Protein AF-A0A817PRU2-F1 (afdb_monomer_lite)

Structure (mmCIF, N/CA/C/O backbone):
data_AF-A0A817PRU2-F1
#
_entry.id   AF-A0A817PRU2-F1
#
loop_
_atom_site.group_PDB
_atom_site.id
_atom_site.type_symbol
_atom_site.label_atom_id
_atom_site.label_alt_id
_atom_site.label_comp_id
_atom_site.label_asym_id
_atom_site.label_entity_id
_atom_site.label_seq_id
_atom_site.pdbx_PDB_ins_code
_atom_site.Cartn_x
_atom_site.Cartn_y
_atom_site.Cartn_z
_atom_site.occupancy
_atom_site.B_iso_or_equiv
_atom_site.auth_seq_id
_atom_site.auth_comp_id
_atom_site.auth_asym_id
_atom_site.auth_atom_id
_atom_site.pdbx_PDB_model_num
ATOM 1 N N . MET A 1 1 ? -45.708 -48.183 -1.613 1.00 46.00 1 MET A N 1
ATOM 2 C CA . MET A 1 1 ? -44.811 -47.394 -0.742 1.00 46.00 1 MET A CA 1
ATOM 3 C C . MET A 1 1 ? -45.002 -45.925 -1.080 1.00 46.00 1 MET A C 1
ATOM 5 O O . MET A 1 1 ? -44.600 -45.507 -2.154 1.00 46.00 1 MET A O 1
ATOM 9 N N . LEU A 1 2 ? -45.692 -45.183 -0.215 1.00 50.94 2 LEU A N 1
ATOM 10 C CA . LEU A 1 2 ? -45.821 -43.725 -0.280 1.00 50.94 2 LEU A CA 1
ATOM 11 C C . LEU A 1 2 ? -44.793 -43.151 0.699 1.00 50.94 2 LEU A C 1
ATOM 13 O O . LEU A 1 2 ? -44.917 -43.394 1.898 1.00 50.94 2 LEU A O 1
ATOM 17 N N . CYS A 1 3 ? -43.788 -42.427 0.207 1.00 46.84 3 CYS A N 1
ATOM 18 C CA . CYS A 1 3 ? -42.866 -41.679 1.060 1.00 46.84 3 CYS A CA 1
ATOM 19 C C . CYS A 1 3 ? -43.120 -40.180 0.894 1.00 46.84 3 CYS A C 1
ATOM 21 O O . CYS A 1 3 ? -43.233 -39.662 -0.213 1.00 46.84 3 CYS A O 1
ATOM 23 N N . ARG A 1 4 ? -43.297 -39.552 2.055 1.00 48.53 4 ARG A N 1
ATOM 24 C CA . ARG A 1 4 ? -43.829 -38.220 2.331 1.00 48.53 4 ARG A CA 1
ATOM 25 C C . ARG A 1 4 ? -42.949 -37.086 1.808 1.00 48.53 4 ARG A C 1
ATOM 27 O O . ARG A 1 4 ? -41.732 -37.124 1.955 1.00 48.53 4 ARG A O 1
ATOM 34 N N . SER A 1 5 ? -43.607 -36.022 1.363 1.00 48.47 5 SER A N 1
ATOM 35 C CA . SER A 1 5 ? -43.081 -34.658 1.358 1.00 48.47 5 SER A CA 1
ATOM 36 C C . SER A 1 5 ? -42.820 -34.186 2.795 1.00 48.47 5 SER A C 1
ATOM 38 O O . SER A 1 5 ? -43.683 -34.351 3.657 1.00 48.47 5 SER A O 1
ATOM 40 N N . SER A 1 6 ? -41.676 -33.551 3.046 1.00 52.41 6 SER A N 1
ATOM 41 C CA . SER A 1 6 ? -41.515 -32.599 4.152 1.00 52.41 6 SER A CA 1
ATOM 42 C C . SER A 1 6 ? -40.464 -31.571 3.756 1.00 52.41 6 SER A C 1
ATOM 44 O O . SER A 1 6 ? -39.311 -31.926 3.518 1.00 52.41 6 SER A O 1
ATOM 46 N N . SER A 1 7 ? -40.884 -30.309 3.659 1.00 49.19 7 SER A N 1
ATOM 47 C CA . SER A 1 7 ? -39.984 -29.165 3.591 1.00 49.19 7 SER A CA 1
ATOM 48 C C . SER A 1 7 ? -39.255 -29.013 4.924 1.00 49.19 7 SER A C 1
ATOM 50 O O . SER A 1 7 ? -39.807 -29.301 5.988 1.00 49.19 7 SER A O 1
ATOM 52 N N . ALA A 1 8 ? -38.011 -28.562 4.851 1.00 49.25 8 ALA A N 1
ATOM 53 C CA . ALA A 1 8 ? -37.323 -27.936 5.962 1.00 49.25 8 ALA A CA 1
ATOM 54 C C . ALA A 1 8 ? -36.404 -26.873 5.365 1.00 49.25 8 ALA A C 1
ATOM 56 O O . ALA A 1 8 ? -35.304 -27.160 4.892 1.00 49.25 8 ALA A O 1
ATOM 57 N N . ASP A 1 9 ? -36.932 -25.657 5.326 1.00 44.47 9 ASP A N 1
ATOM 58 C CA . ASP A 1 9 ? -36.195 -24.423 5.132 1.00 44.47 9 ASP A CA 1
ATOM 59 C C . ASP A 1 9 ? -35.042 -24.355 6.144 1.00 44.47 9 ASP A C 1
ATOM 61 O O . ASP A 1 9 ? -35.259 -24.330 7.355 1.00 44.47 9 ASP A O 1
ATOM 65 N N . ALA A 1 10 ? -33.806 -24.329 5.649 1.00 50.94 10 ALA A N 1
ATOM 66 C CA . ALA A 1 10 ? -32.639 -23.947 6.433 1.00 50.94 10 ALA A CA 1
ATOM 67 C C . ALA A 1 10 ? -32.112 -22.621 5.881 1.00 50.94 10 ALA A C 1
ATOM 69 O O . ALA A 1 10 ? -31.130 -22.560 5.140 1.00 50.94 10 ALA A O 1
ATOM 70 N N . ASP A 1 11 ? -32.835 -21.565 6.248 1.00 45.66 11 ASP A N 1
ATOM 71 C CA . ASP A 1 11 ? -32.421 -20.168 6.202 1.00 45.66 11 ASP A CA 1
ATOM 72 C C . ASP A 1 11 ? -31.091 -20.010 6.960 1.00 45.66 11 ASP A C 1
ATOM 74 O O . ASP A 1 11 ? -31.043 -19.886 8.184 1.00 45.66 11 ASP A O 1
ATOM 78 N N . THR A 1 12 ? -29.970 -20.105 6.241 1.00 53.09 12 THR A N 1
ATOM 79 C CA . THR A 1 12 ? -28.657 -19.769 6.801 1.00 53.09 12 THR A CA 1
ATOM 80 C C . THR A 1 12 ? -28.473 -18.269 6.646 1.00 53.09 12 THR A C 1
ATOM 82 O O . THR A 1 12 ? -27.912 -17.785 5.663 1.00 53.09 12 THR A O 1
ATOM 85 N N . ALA A 1 13 ? -28.995 -17.543 7.632 1.00 52.38 13 ALA A N 1
ATOM 86 C CA . ALA A 1 13 ? -28.861 -16.104 7.758 1.00 52.38 13 ALA A CA 1
ATOM 87 C C . ALA A 1 13 ? -27.390 -15.661 7.591 1.00 52.38 13 ALA A C 1
ATOM 89 O O . ALA A 1 13 ? -26.500 -16.190 8.274 1.00 52.38 13 ALA A O 1
ATOM 90 N N . PRO A 1 14 ? -27.094 -14.670 6.729 1.00 48.22 14 PRO A N 1
ATOM 91 C CA . PRO A 1 14 ? -25.786 -14.045 6.707 1.00 48.22 14 PRO A CA 1
ATOM 92 C C . PRO A 1 14 ? -25.559 -13.319 8.038 1.00 48.22 14 PRO A C 1
ATOM 94 O O . PRO A 1 14 ? -26.330 -12.462 8.468 1.00 48.22 14 PRO A O 1
ATOM 97 N N . LYS A 1 15 ? -24.478 -13.731 8.700 1.00 40.19 15 LYS A N 1
ATOM 98 C CA . LYS A 1 15 ? -23.918 -13.192 9.942 1.00 40.19 15 LYS A CA 1
ATOM 99 C C . LYS A 1 15 ? -23.977 -11.652 9.939 1.00 40.19 15 LYS A C 1
ATOM 101 O O . LYS A 1 15 ? -23.575 -11.054 8.942 1.00 40.19 15 LYS A O 1
ATOM 106 N N . PRO A 1 16 ? -24.430 -11.002 11.026 1.00 43.25 16 PRO A N 1
ATOM 107 C CA . PRO A 1 16 ? -24.588 -9.556 11.055 1.00 43.25 16 PRO A CA 1
ATOM 108 C C . PRO A 1 16 ? -23.241 -8.876 10.805 1.00 43.25 16 PRO A C 1
ATOM 110 O O . PRO A 1 16 ? -22.279 -9.088 11.549 1.00 43.25 16 PRO A O 1
ATOM 113 N N . GLU A 1 17 ? -23.191 -8.059 9.752 1.00 51.59 17 GLU A N 1
ATOM 114 C CA . GLU A 1 17 ? -22.134 -7.084 9.515 1.00 51.59 17 GLU A CA 1
ATOM 115 C C . GLU A 1 17 ? -21.991 -6.212 10.762 1.00 51.59 17 GLU A C 1
ATOM 117 O O . GLU A 1 17 ? -22.764 -5.286 11.022 1.00 51.59 17 GLU A O 1
ATOM 122 N N . GLN A 1 18 ? -20.979 -6.518 11.564 1.00 52.00 18 GLN A N 1
ATOM 123 C CA . GLN A 1 18 ? -20.536 -5.633 12.620 1.00 52.00 18 GLN A CA 1
ATOM 124 C C . GLN A 1 18 ? -19.937 -4.401 11.941 1.00 52.00 18 GLN A C 1
ATOM 126 O O . GLN A 1 18 ? -18.767 -4.392 11.562 1.00 52.00 18 GLN A O 1
ATOM 131 N N . LYS A 1 19 ? -20.739 -3.340 11.792 1.00 50.25 19 LYS A N 1
ATOM 132 C CA . LYS A 1 19 ? -20.234 -1.978 11.589 1.00 50.25 19 LYS A CA 1
ATOM 133 C C . LYS A 1 19 ? -19.438 -1.588 12.834 1.00 50.25 19 LYS A C 1
ATOM 135 O O . LYS A 1 19 ? -19.955 -0.948 13.749 1.00 50.25 19 LYS A O 1
ATOM 140 N N . ALA A 1 20 ? -18.192 -2.048 12.898 1.00 58.06 20 ALA A N 1
ATOM 141 C CA . ALA A 1 20 ? -17.250 -1.666 13.929 1.00 58.06 20 ALA A CA 1
ATOM 142 C C . ALA A 1 20 ? -17.119 -0.141 13.893 1.00 58.06 20 ALA A C 1
ATOM 144 O O . ALA A 1 20 ? -16.866 0.454 12.844 1.00 58.06 20 ALA A O 1
ATOM 145 N N . LYS A 1 21 ? -17.355 0.487 15.047 1.00 59.53 21 LYS A N 1
ATOM 146 C CA . LYS A 1 21 ? -17.128 1.916 15.269 1.00 59.53 21 LYS A CA 1
ATOM 147 C C . LYS A 1 21 ? -15.750 2.262 14.682 1.00 59.53 21 LYS A C 1
ATOM 149 O O . LYS A 1 21 ? -14.799 1.554 15.021 1.00 59.53 21 LYS A O 1
ATOM 154 N N . PRO A 1 22 ? -15.622 3.276 13.809 1.00 62.09 22 PRO A N 1
ATOM 155 C CA . PRO A 1 22 ? -14.332 3.598 13.221 1.00 62.09 22 PRO A CA 1
ATOM 156 C C . PRO A 1 22 ? -13.354 3.894 14.357 1.00 62.09 22 PRO A C 1
ATOM 158 O O . PRO A 1 22 ? -13.609 4.764 15.195 1.00 62.09 22 PRO A O 1
ATOM 161 N N . PHE A 1 23 ? -12.279 3.109 14.426 1.00 67.00 23 PHE A N 1
ATOM 162 C CA . PHE A 1 23 ? -11.194 3.358 15.361 1.00 67.00 23 PHE A CA 1
ATOM 163 C C . PHE A 1 23 ? -10.667 4.774 15.110 1.00 67.00 23 PHE A C 1
ATOM 165 O O . PHE A 1 23 ? -10.529 5.215 13.970 1.00 67.00 23 PHE A O 1
ATOM 172 N N . THR A 1 24 ? -10.397 5.522 16.177 1.00 83.25 24 THR A N 1
ATOM 173 C CA . THR A 1 24 ? -9.747 6.828 16.011 1.00 83.25 24 THR A CA 1
ATOM 174 C C . THR A 1 24 ? -8.293 6.623 15.586 1.00 83.25 24 THR A C 1
ATOM 176 O O . THR A 1 24 ? -7.658 5.650 15.992 1.00 83.25 24 THR A O 1
ATOM 179 N N . LEU A 1 25 ? -7.725 7.565 14.823 1.00 82.69 25 LEU A N 1
ATOM 180 C CA . LEU A 1 25 ? -6.342 7.467 14.330 1.00 82.69 25 LEU A CA 1
ATOM 181 C C . LEU A 1 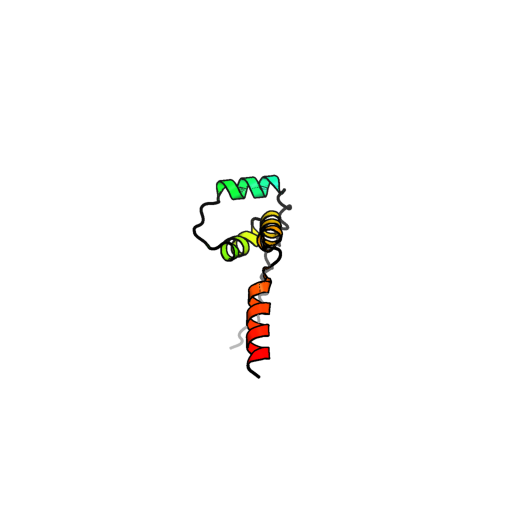25 ? -5.337 7.214 15.466 1.00 82.69 25 LEU A C 1
ATOM 183 O O . LEU A 1 25 ? -4.442 6.389 15.323 1.00 82.69 25 LEU A O 1
ATOM 187 N N . LYS A 1 26 ? -5.522 7.858 16.627 1.00 86.81 26 LYS A N 1
ATOM 188 C CA . LYS A 1 26 ? -4.675 7.639 17.815 1.00 86.81 26 LYS A CA 1
ATOM 189 C C . LYS A 1 26 ? -4.726 6.193 18.317 1.00 86.81 26 LYS A C 1
ATOM 191 O O . LYS A 1 26 ? -3.699 5.654 18.719 1.00 86.81 26 LYS A O 1
ATOM 196 N N . GLN A 1 27 ? -5.901 5.567 18.293 1.00 86.38 27 GLN A N 1
ATOM 197 C CA . GLN A 1 27 ? -6.061 4.177 18.715 1.00 86.38 27 GLN A CA 1
ATOM 198 C C . GLN A 1 27 ? -5.458 3.208 17.690 1.00 86.38 27 GLN A C 1
ATOM 200 O O . GLN A 1 27 ? -4.771 2.276 18.097 1.00 86.38 27 GLN A O 1
ATOM 205 N N . GLU A 1 28 ? -5.640 3.450 16.384 1.00 87.12 28 GLU A N 1
ATOM 206 C CA . GLU A 1 28 ? -4.960 2.668 15.335 1.00 87.12 28 GLU A CA 1
ATOM 207 C C . GLU A 1 28 ? -3.435 2.760 15.467 1.00 87.12 28 GLU A C 1
ATOM 209 O O . GLU A 1 28 ? -2.739 1.753 15.368 1.00 87.12 28 GLU A O 1
ATOM 214 N N . PHE A 1 29 ? -2.910 3.953 15.750 1.00 88.38 29 PHE A N 1
ATOM 215 C CA . PHE A 1 29 ? -1.475 4.177 15.910 1.00 88.38 29 PHE A CA 1
ATOM 216 C C . PHE A 1 29 ? -0.906 3.450 17.134 1.00 88.38 29 PHE A C 1
ATOM 218 O O . PHE A 1 29 ? 0.119 2.779 17.039 1.00 88.38 29 PHE A O 1
ATOM 225 N N . SER A 1 30 ? -1.601 3.524 18.275 1.00 87.31 30 SER A N 1
ATOM 226 C CA . SER A 1 30 ? -1.218 2.786 19.484 1.00 87.31 30 SER A CA 1
ATOM 227 C C . SER A 1 30 ? -1.246 1.274 19.254 1.00 87.31 30 SER A C 1
ATOM 229 O O . SER A 1 30 ? -0.338 0.568 19.693 1.00 87.31 30 SER A O 1
ATOM 231 N N . LEU A 1 31 ? -2.266 0.777 18.544 1.00 86.00 31 LEU A N 1
ATOM 232 C CA . LEU A 1 31 ? -2.374 -0.633 18.188 1.00 86.00 31 LEU A CA 1
ATOM 233 C C . LEU A 1 31 ? -1.206 -1.050 17.291 1.00 86.00 31 LEU A C 1
ATOM 235 O O . LEU A 1 31 ? -0.548 -2.047 17.584 1.00 86.00 31 LEU A O 1
ATOM 239 N N . HIS A 1 32 ? -0.905 -0.261 16.258 1.00 86.81 32 HIS A N 1
ATOM 240 C CA . HIS A 1 32 ? 0.207 -0.509 15.347 1.00 86.81 32 HIS A CA 1
ATOM 241 C C . HIS A 1 32 ? 1.545 -0.587 16.088 1.00 86.81 32 HIS A C 1
ATOM 243 O O . HIS A 1 32 ? 2.206 -1.610 15.969 1.00 86.81 32 HIS A O 1
ATOM 249 N N . ILE A 1 33 ? 1.895 0.399 16.926 1.00 87.19 33 ILE A N 1
ATOM 250 C CA . ILE A 1 33 ? 3.152 0.389 17.706 1.00 87.19 33 ILE A CA 1
ATOM 251 C C . ILE A 1 33 ? 3.262 -0.868 18.579 1.00 87.19 33 ILE A C 1
ATOM 253 O O . ILE A 1 33 ? 4.330 -1.464 18.686 1.00 87.19 33 ILE A O 1
ATOM 257 N N . SER A 1 34 ? 2.157 -1.297 19.194 1.00 83.75 34 SER A N 1
ATOM 258 C CA . SER A 1 34 ? 2.158 -2.484 20.060 1.00 83.75 34 SER A CA 1
ATOM 259 C C . SER A 1 34 ? 2.286 -3.815 19.306 1.00 83.75 34 SER A C 1
ATOM 261 O O . SER A 1 34 ? 2.644 -4.822 19.909 1.00 83.75 34 SER A O 1
ATOM 263 N N . THR A 1 35 ? 1.996 -3.840 17.999 1.00 79.62 35 THR A N 1
ATOM 264 C CA . THR A 1 35 ? 1.995 -5.062 17.168 1.00 79.62 35 THR A CA 1
ATOM 265 C C . THR A 1 35 ? 2.990 -5.026 16.008 1.00 79.62 35 THR A C 1
ATOM 267 O O . THR A 1 35 ? 3.080 -5.992 15.250 1.00 79.62 35 THR A O 1
ATOM 270 N N . SER A 1 36 ? 3.744 -3.939 15.839 1.00 67.50 36 SER A N 1
ATOM 271 C CA . SER A 1 36 ? 4.663 -3.736 14.720 1.00 67.50 36 SER A CA 1
ATOM 272 C C . SER A 1 36 ? 5.975 -4.494 14.926 1.00 67.50 36 SER A C 1
ATOM 274 O O . SER A 1 36 ? 7.022 -3.908 15.185 1.00 67.50 36 SER A O 1
ATOM 276 N N . THR A 1 37 ? 5.924 -5.812 14.779 1.00 68.31 37 THR A N 1
ATOM 277 C CA . THR A 1 37 ? 7.092 -6.677 14.584 1.00 68.31 37 THR A CA 1
ATOM 278 C C . THR A 1 37 ? 6.815 -7.557 13.373 1.00 68.31 37 THR A C 1
ATOM 280 O O . THR A 1 37 ? 6.262 -8.648 13.465 1.00 68.31 37 THR A O 1
ATOM 283 N N . SER A 1 38 ? 7.126 -7.038 12.187 1.00 74.50 38 SER A N 1
ATOM 284 C CA . SER A 1 38 ? 6.887 -7.735 10.925 1.00 74.50 38 SER A CA 1
ATOM 285 C C . SER A 1 38 ? 8.120 -7.644 10.041 1.00 74.50 38 SER A C 1
ATOM 287 O O . SER A 1 38 ? 8.604 -6.550 9.774 1.00 74.50 38 SER A O 1
ATOM 289 N N . CYS A 1 39 ? 8.582 -8.792 9.546 1.00 80.00 39 CYS A N 1
ATOM 290 C CA . CYS A 1 39 ? 9.629 -8.883 8.524 1.00 80.00 39 CYS A CA 1
ATOM 291 C C . CYS A 1 39 ? 9.065 -8.829 7.092 1.00 80.00 39 CYS A C 1
ATOM 293 O O . CYS A 1 39 ? 9.769 -9.163 6.146 1.00 80.00 39 CYS A O 1
ATOM 295 N N . LYS A 1 40 ? 7.779 -8.495 6.927 1.00 85.44 40 LYS A N 1
ATOM 296 C CA . LYS A 1 40 ? 7.117 -8.437 5.617 1.00 85.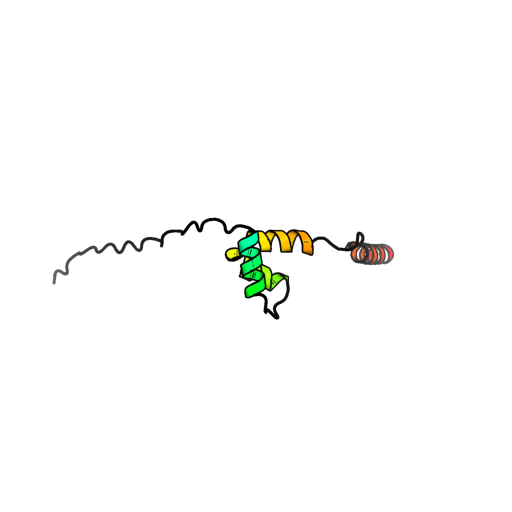44 40 LYS A CA 1
ATOM 297 C C . LYS A 1 40 ? 7.454 -7.148 4.878 1.00 85.44 40 LYS A C 1
ATOM 299 O O . LYS A 1 40 ? 7.589 -6.094 5.499 1.00 85.44 40 LYS A O 1
ATOM 304 N N . ASP A 1 41 ? 7.470 -7.237 3.553 1.00 86.88 41 ASP A N 1
ATOM 305 C CA . ASP A 1 41 ? 7.586 -6.078 2.674 1.00 86.88 41 ASP A CA 1
ATOM 306 C C . ASP A 1 41 ? 6.474 -5.058 2.936 1.00 86.88 41 ASP A C 1
ATOM 308 O O . ASP A 1 41 ? 5.344 -5.409 3.296 1.00 86.88 41 ASP A O 1
ATOM 312 N N . PHE A 1 42 ? 6.797 -3.781 2.716 1.00 85.62 42 PHE A N 1
ATOM 313 C CA . PHE A 1 42 ? 5.922 -2.649 3.022 1.00 85.62 42 PHE A CA 1
ATOM 314 C C . PHE A 1 42 ? 4.510 -2.824 2.445 1.00 85.62 42 PHE A C 1
ATOM 316 O O . PHE A 1 42 ? 3.517 -2.686 3.160 1.00 85.62 42 PHE A O 1
ATOM 323 N N . GLN A 1 43 ? 4.413 -3.153 1.155 1.00 86.62 43 GLN A N 1
ATOM 324 C CA . GLN A 1 43 ? 3.130 -3.277 0.467 1.00 86.62 43 GLN A CA 1
ATOM 325 C C . GLN A 1 43 ? 2.291 -4.420 1.049 1.00 86.62 43 GLN A C 1
ATOM 327 O O . GLN A 1 43 ? 1.144 -4.205 1.441 1.00 86.62 43 GLN A O 1
ATOM 332 N N . THR A 1 44 ? 2.902 -5.594 1.208 1.00 88.19 44 THR A N 1
ATOM 333 C CA . THR A 1 44 ? 2.269 -6.790 1.772 1.00 88.19 44 THR A CA 1
ATOM 334 C C . THR A 1 44 ? 1.754 -6.540 3.189 1.00 88.19 44 THR A C 1
ATOM 336 O O . THR A 1 44 ? 0.612 -6.874 3.506 1.00 88.19 44 THR A O 1
ATOM 339 N N . TYR A 1 45 ? 2.552 -5.882 4.036 1.00 89.44 45 TYR A N 1
ATOM 340 C CA . TYR A 1 45 ? 2.151 -5.555 5.403 1.00 89.44 45 TYR A CA 1
ATOM 341 C C . TYR A 1 45 ? 0.899 -4.663 5.450 1.00 89.44 45 TYR A C 1
ATOM 343 O O . TYR A 1 45 ? -0.039 -4.938 6.207 1.00 89.44 45 TYR A O 1
ATOM 351 N N . TRP A 1 46 ? 0.856 -3.601 4.640 1.00 89.12 46 TRP A N 1
ATOM 352 C CA . TRP A 1 46 ? -0.271 -2.662 4.626 1.00 89.12 46 TRP A CA 1
ATOM 353 C C . TRP A 1 46 ? -1.499 -3.176 3.870 1.00 89.12 46 TRP A C 1
ATOM 355 O O . TRP A 1 46 ? -2.593 -2.637 4.063 1.00 89.12 46 TRP A O 1
ATOM 365 N N . ASP A 1 47 ? -1.357 -4.188 3.014 1.00 88.75 47 ASP A N 1
ATOM 366 C CA . ASP A 1 47 ? -2.483 -4.900 2.405 1.00 88.75 47 ASP A CA 1
ATOM 367 C C . ASP A 1 47 ? -3.176 -5.820 3.412 1.00 88.75 47 ASP A C 1
ATOM 369 O O . ASP A 1 47 ? -4.394 -5.727 3.580 1.00 88.75 47 ASP A O 1
ATOM 373 N N . GLU A 1 48 ? -2.418 -6.610 4.172 1.00 89.56 48 GLU A N 1
ATOM 374 C CA . GLU A 1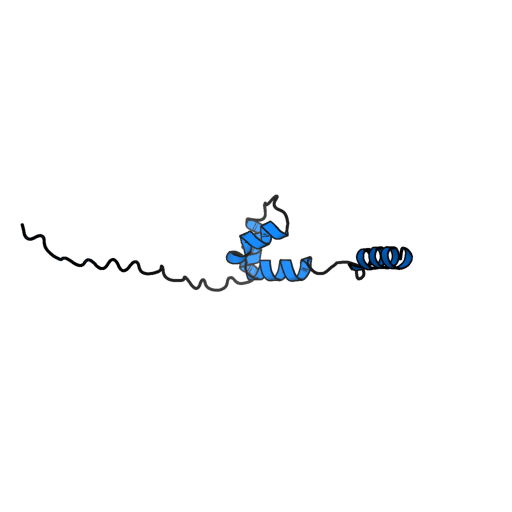 48 ? -2.977 -7.492 5.204 1.00 89.56 48 GLU A CA 1
ATOM 375 C C . GLU A 1 48 ? -3.625 -6.724 6.366 1.00 89.56 48 GLU A C 1
ATOM 377 O O . GLU A 1 48 ? -4.643 -7.146 6.915 1.00 89.56 48 GLU A O 1
ATOM 382 N N . ASN A 1 49 ? -3.060 -5.573 6.743 1.00 87.56 49 ASN A N 1
ATOM 383 C CA . ASN A 1 49 ? -3.566 -4.769 7.857 1.00 87.56 49 ASN A CA 1
ATOM 384 C C . ASN A 1 49 ? -4.616 -3.731 7.437 1.00 87.56 49 ASN A C 1
ATOM 386 O O . ASN A 1 49 ? -5.099 -2.987 8.288 1.00 87.56 49 ASN A O 1
ATOM 390 N N . LYS A 1 50 ? -5.031 -3.695 6.163 1.00 86.62 50 LYS A N 1
ATOM 391 C CA . LYS A 1 50 ? -6.005 -2.715 5.648 1.00 86.62 50 LYS A CA 1
ATOM 392 C C . LYS A 1 50 ? -7.357 -2.771 6.365 1.00 86.62 50 LYS A C 1
ATOM 394 O O . LYS A 1 50 ? -8.004 -1.744 6.533 1.00 86.62 50 LYS A O 1
ATOM 399 N N . THR A 1 51 ? -7.791 -3.957 6.783 1.00 86.00 51 THR A N 1
ATOM 400 C CA . THR A 1 51 ? -9.057 -4.150 7.511 1.00 86.00 51 THR A CA 1
ATOM 401 C C . THR A 1 51 ? -8.945 -3.783 8.990 1.00 86.00 51 THR A C 1
ATOM 403 O O . THR A 1 51 ? -9.928 -3.353 9.585 1.00 86.00 51 THR A O 1
ATOM 406 N N . ARG A 1 52 ? -7.753 -3.934 9.583 1.00 85.19 52 ARG A N 1
ATOM 407 C CA . ARG A 1 52 ? -7.488 -3.683 11.010 1.00 85.19 52 ARG A CA 1
ATOM 408 C C . ARG A 1 52 ? -7.083 -2.238 11.302 1.00 85.19 52 ARG A C 1
ATOM 410 O O . ARG A 1 52 ? -7.381 -1.737 12.378 1.00 85.19 52 ARG A O 1
ATOM 417 N N . LEU A 1 53 ? -6.386 -1.605 10.361 1.00 88.62 53 LEU A N 1
ATOM 418 C CA . LEU A 1 53 ? -5.820 -0.260 10.457 1.00 88.62 53 LEU A CA 1
ATOM 419 C C . LEU A 1 53 ? -6.183 0.558 9.201 1.00 88.62 53 LEU A C 1
ATOM 421 O O . LEU A 1 53 ? -5.291 0.953 8.445 1.00 88.62 53 LEU A O 1
ATOM 425 N N . PRO A 1 54 ? -7.479 0.746 8.890 1.00 87.19 54 PRO A N 1
ATOM 426 C CA . PRO A 1 54 ? -7.908 1.340 7.625 1.00 87.19 54 PRO A CA 1
ATOM 427 C C . PRO A 1 54 ? -7.416 2.779 7.425 1.00 87.19 54 PRO A C 1
ATOM 429 O O . PRO A 1 54 ? -7.028 3.142 6.309 1.00 87.19 54 PRO A O 1
ATOM 432 N N . ILE A 1 55 ? -7.401 3.600 8.480 1.00 89.19 55 ILE A N 1
ATOM 433 C CA . ILE A 1 55 ? -6.968 4.999 8.387 1.00 89.19 55 ILE A CA 1
ATOM 434 C C . ILE A 1 55 ? -5.452 5.046 8.203 1.00 89.19 55 ILE A C 1
ATOM 436 O O . ILE A 1 55 ? -4.952 5.701 7.283 1.00 89.19 55 ILE A O 1
ATOM 440 N N . LEU A 1 56 ? -4.720 4.300 9.031 1.00 87.81 56 LEU A N 1
ATOM 441 C CA . LEU A 1 56 ? -3.264 4.282 8.996 1.00 87.81 56 LEU A CA 1
ATOM 442 C C . LEU A 1 56 ? -2.728 3.662 7.701 1.00 87.81 56 LEU A C 1
ATOM 444 O O . LEU A 1 56 ? -1.807 4.218 7.108 1.00 87.81 56 LEU A O 1
ATOM 448 N N . ALA A 1 57 ? -3.342 2.585 7.202 1.00 88.38 57 ALA A N 1
ATOM 449 C CA . ALA A 1 57 ? -2.974 1.969 5.928 1.00 88.38 57 ALA A CA 1
ATOM 450 C C . ALA A 1 57 ? -3.212 2.912 4.740 1.00 88.38 57 ALA A C 1
ATOM 452 O O . ALA A 1 57 ? -2.400 2.961 3.813 1.00 88.38 57 ALA A O 1
ATOM 453 N N . SER A 1 58 ? -4.298 3.692 4.765 1.00 88.00 58 SER A N 1
ATOM 454 C CA . SER A 1 58 ? -4.557 4.715 3.748 1.00 88.00 58 SER A CA 1
ATOM 455 C C . SER A 1 58 ? -3.500 5.824 3.784 1.00 88.00 58 SER A C 1
ATOM 457 O O . SER A 1 58 ? -2.975 6.208 2.737 1.00 88.00 58 SER A O 1
ATOM 459 N N . CYS A 1 59 ? -3.145 6.318 4.974 1.00 87.25 59 CYS A N 1
ATOM 460 C CA . CYS A 1 59 ? -2.074 7.302 5.134 1.00 87.25 59 CYS A CA 1
ATOM 461 C C . CYS A 1 59 ? -0.727 6.742 4.664 1.00 87.25 59 CYS A C 1
ATOM 463 O O . CYS A 1 59 ? -0.064 7.363 3.837 1.00 87.25 59 CYS A O 1
ATOM 465 N N . ALA A 1 60 ? -0.349 5.550 5.124 1.00 86.94 60 ALA A N 1
ATOM 466 C CA . ALA A 1 60 ? 0.923 4.926 4.791 1.00 86.94 60 ALA A CA 1
ATOM 467 C C . ALA A 1 60 ? 1.113 4.783 3.277 1.00 86.94 60 ALA A C 1
ATOM 469 O O . ALA A 1 60 ? 2.174 5.145 2.772 1.00 86.94 60 ALA A O 1
ATOM 470 N N . ARG A 1 61 ? 0.086 4.343 2.538 1.00 85.75 61 ARG A N 1
ATOM 471 C CA . ARG A 1 61 ? 0.148 4.265 1.068 1.00 85.75 61 ARG A CA 1
ATOM 472 C C . ARG A 1 61 ? 0.286 5.637 0.424 1.00 85.75 61 ARG A C 1
ATOM 474 O O . ARG A 1 61 ? 1.138 5.819 -0.432 1.00 85.75 61 ARG A O 1
ATOM 481 N N . ARG A 1 62 ? -0.519 6.618 0.840 1.00 84.00 62 ARG A N 1
ATOM 482 C CA . ARG A 1 62 ? -0.467 7.965 0.248 1.00 84.00 62 ARG A CA 1
ATOM 483 C C . ARG A 1 62 ? 0.896 8.62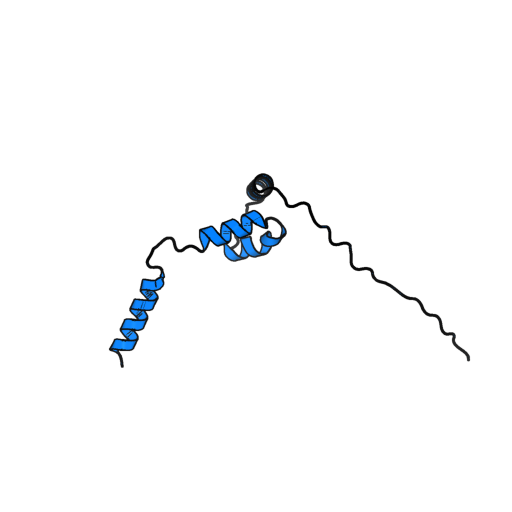7 0.430 1.00 84.00 62 ARG A C 1
ATOM 485 O O . ARG A 1 62 ? 1.376 9.255 -0.504 1.00 84.00 62 ARG A O 1
ATOM 492 N N . TYR A 1 63 ? 1.507 8.478 1.602 1.00 80.62 63 TYR A N 1
ATOM 493 C CA . TYR A 1 63 ? 2.780 9.132 1.901 1.00 80.62 63 TYR A CA 1
ATOM 494 C C . TYR A 1 63 ? 4.003 8.363 1.386 1.00 80.62 63 TYR A C 1
ATOM 496 O O . TYR A 1 63 ? 4.964 9.003 0.984 1.00 80.62 63 TYR A O 1
ATOM 504 N N . ASN A 1 64 ? 3.979 7.025 1.345 1.00 76.19 64 ASN A N 1
ATOM 505 C CA . ASN A 1 64 ? 5.133 6.238 0.880 1.00 76.19 64 ASN A CA 1
ATOM 506 C C . ASN A 1 64 ? 5.122 5.940 -0.626 1.00 76.19 64 ASN A C 1
ATOM 508 O O . ASN A 1 64 ? 6.163 5.607 -1.179 1.00 76.19 64 ASN A O 1
ATOM 512 N N . CYS A 1 65 ? 3.978 6.058 -1.308 1.00 69.19 65 CYS A N 1
ATOM 513 C CA . CYS A 1 65 ? 3.933 5.961 -2.772 1.00 69.19 65 CYS A CA 1
ATOM 514 C C . CYS A 1 65 ? 4.305 7.282 -3.467 1.00 69.19 65 CYS A C 1
ATOM 516 O O . CYS A 1 65 ? 4.409 7.314 -4.692 1.00 69.19 65 CYS A O 1
ATOM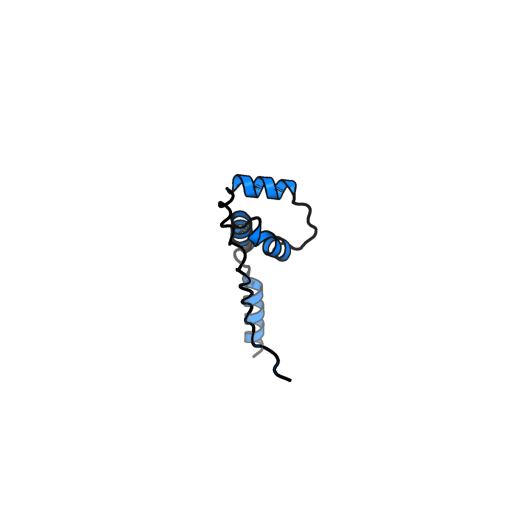 518 N N . ALA A 1 66 ? 4.497 8.370 -2.716 1.00 69.75 66 ALA A N 1
ATOM 519 C CA . ALA A 1 66 ? 5.063 9.594 -3.258 1.00 69.75 66 ALA A CA 1
ATOM 520 C C . ALA A 1 66 ? 6.567 9.382 -3.480 1.00 69.75 66 ALA A C 1
ATOM 522 O O . ALA A 1 66 ? 7.304 9.124 -2.528 1.00 69.75 66 ALA A O 1
ATOM 523 N N . SER A 1 67 ? 7.026 9.480 -4.732 1.00 62.53 67 SER A N 1
ATOM 524 C CA . SER A 1 67 ? 8.462 9.439 -5.014 1.00 62.53 67 SER A CA 1
ATOM 525 C C . SER A 1 67 ? 9.167 10.541 -4.231 1.00 62.53 67 SER A C 1
ATOM 527 O O . SER A 1 67 ? 8.791 11.709 -4.313 1.00 62.53 67 SER A O 1
ATOM 529 N N . THR A 1 68 ? 10.210 10.173 -3.490 1.00 66.81 68 THR A N 1
ATOM 530 C CA . THR A 1 68 ? 11.029 11.127 -2.734 1.00 66.81 68 THR A CA 1
ATOM 531 C C . THR A 1 68 ? 11.819 12.056 -3.661 1.00 66.81 68 THR A C 1
ATOM 533 O O . THR A 1 68 ? 12.196 13.153 -3.258 1.00 66.81 68 THR A O 1
ATOM 536 N N . THR A 1 69 ? 12.052 11.652 -4.913 1.00 70.50 69 THR A N 1
ATOM 537 C CA . THR A 1 69 ? 12.732 12.470 -5.921 1.00 70.50 69 THR A CA 1
ATOM 538 C C . THR A 1 69 ? 11.743 12.987 -6.964 1.00 70.50 69 THR A C 1
ATOM 540 O O . THR A 1 69 ? 10.842 12.268 -7.406 1.00 70.50 69 THR A O 1
ATOM 543 N N . SER A 1 70 ? 11.958 14.224 -7.424 1.00 64.06 70 SER A N 1
ATOM 544 C CA . SER A 1 70 ? 11.205 14.837 -8.532 1.00 64.06 70 SER A CA 1
ATOM 545 C C . SER A 1 70 ? 11.452 14.151 -9.886 1.00 64.06 70 SER A C 1
ATOM 547 O O . SER A 1 70 ? 10.870 14.552 -10.892 1.00 64.06 70 SER A O 1
ATOM 549 N N . VAL A 1 71 ? 12.326 13.141 -9.924 1.00 67.38 71 VAL A N 1
ATOM 550 C CA . VAL A 1 71 ? 12.834 12.518 -11.147 1.00 67.38 71 VAL A CA 1
ATOM 551 C C . VAL A 1 71 ? 12.711 10.997 -11.135 1.00 67.38 71 VAL A C 1
ATOM 553 O O . VAL A 1 71 ? 13.502 10.274 -11.724 1.00 67.38 71 VAL A O 1
ATOM 556 N N . ALA A 1 72 ? 11.643 10.479 -10.525 1.00 66.38 72 ALA A N 1
ATOM 557 C CA . ALA A 1 72 ? 11.309 9.051 -10.597 1.00 66.38 72 ALA A CA 1
ATOM 558 C C . ALA A 1 72 ? 11.301 8.495 -12.038 1.00 66.38 72 ALA A C 1
ATOM 560 O O . ALA A 1 72 ? 11.606 7.326 -12.257 1.00 66.38 72 ALA A O 1
ATOM 561 N N . SER A 1 73 ? 10.964 9.341 -13.018 1.00 72.56 73 SER A N 1
ATOM 562 C CA . SER A 1 73 ? 10.814 8.972 -14.430 1.00 72.56 73 SER A CA 1
ATOM 563 C C . SER A 1 73 ? 12.069 9.200 -15.284 1.00 72.56 73 SER A C 1
ATOM 565 O O . SER A 1 73 ? 12.034 8.921 -16.480 1.00 72.56 73 SER A O 1
ATOM 567 N N . GLU A 1 74 ? 13.175 9.700 -14.724 1.00 72.12 74 GLU A N 1
ATOM 568 C CA . GLU A 1 74 ? 14.412 10.003 -15.475 1.00 72.12 74 GLU A CA 1
ATOM 569 C C . GLU A 1 74 ? 14.986 8.762 -16.181 1.00 72.12 74 GLU A C 1
ATOM 571 O O . GLU A 1 74 ? 15.472 8.834 -17.314 1.00 72.12 74 GLU A O 1
ATOM 576 N N . SER A 1 75 ? 14.857 7.595 -15.543 1.00 76.25 75 SER A N 1
ATOM 577 C CA . SER A 1 75 ? 15.235 6.302 -16.120 1.00 76.25 75 SER A CA 1
ATOM 578 C C . SER A 1 75 ? 14.377 5.945 -17.337 1.00 76.25 75 SER A C 1
ATOM 580 O O . SER A 1 75 ? 14.910 5.505 -18.355 1.00 76.25 75 SER A O 1
ATOM 582 N N . ALA A 1 76 ? 13.068 6.206 -17.282 1.00 77.69 76 ALA A N 1
ATOM 583 C CA . ALA A 1 76 ? 12.156 5.983 -18.399 1.00 77.69 76 ALA A CA 1
ATOM 584 C C . ALA A 1 76 ? 12.474 6.910 -19.586 1.00 77.69 76 ALA A C 1
ATOM 586 O O . ALA A 1 76 ? 12.516 6.446 -20.725 1.00 77.69 76 ALA A O 1
ATOM 587 N N . PHE A 1 77 ? 12.779 8.189 -19.332 1.00 74.81 77 PHE A N 1
ATOM 588 C CA . PHE A 1 77 ? 13.205 9.127 -20.380 1.00 74.81 77 PHE A CA 1
ATOM 589 C C . PHE A 1 77 ? 14.546 8.737 -21.011 1.00 74.81 77 PHE A C 1
ATOM 591 O O . PHE A 1 77 ? 14.700 8.811 -22.229 1.00 74.81 77 PHE A O 1
ATOM 598 N N . SER A 1 78 ? 15.500 8.272 -20.203 1.00 78.38 78 SER A N 1
ATOM 599 C CA . SER A 1 78 ? 16.810 7.828 -20.691 1.00 78.38 78 SER A CA 1
ATOM 600 C C . SER A 1 78 ? 16.696 6.612 -21.617 1.00 78.38 78 SER A C 1
ATOM 602 O O . SER A 1 78 ? 17.334 6.575 -22.669 1.00 78.38 78 SER A O 1
ATOM 604 N N . VAL A 1 79 ? 15.848 5.640 -21.260 1.00 80.25 79 VAL A N 1
ATOM 605 C CA . VAL A 1 79 ? 15.572 4.457 -22.093 1.00 80.25 79 VAL A CA 1
ATOM 606 C C . VAL A 1 79 ? 14.841 4.848 -23.377 1.00 80.25 79 VAL A C 1
ATOM 608 O O . VAL A 1 79 ? 15.242 4.419 -24.458 1.00 80.25 79 VAL A O 1
ATOM 611 N N . ALA A 1 80 ? 13.819 5.702 -23.288 1.00 81.06 80 ALA A N 1
ATOM 612 C CA . ALA A 1 80 ? 13.089 6.177 -24.462 1.00 81.06 80 ALA A CA 1
ATOM 613 C C . ALA A 1 80 ? 14.014 6.904 -25.457 1.00 81.06 80 ALA A C 1
ATOM 615 O O . ALA A 1 80 ? 14.017 6.583 -26.643 1.00 81.06 80 ALA A O 1
ATOM 616 N N . GLY A 1 81 ? 14.874 7.806 -24.972 1.00 82.69 81 GLY A N 1
ATOM 617 C CA . GLY A 1 81 ? 15.838 8.524 -25.812 1.00 82.69 81 GLY A CA 1
ATOM 618 C C . GLY A 1 81 ? 16.975 7.656 -26.367 1.00 82.69 81 GLY A C 1
ATOM 619 O O . GLY A 1 81 ? 17.679 8.079 -27.286 1.00 82.69 81 GLY A O 1
ATOM 620 N N . TYR A 1 82 ? 17.200 6.459 -25.818 1.00 83.25 82 TYR A N 1
ATOM 621 C CA . TYR A 1 82 ? 18.099 5.471 -26.417 1.00 83.25 82 TYR A CA 1
ATOM 622 C C . TYR A 1 82 ? 17.427 4.727 -27.577 1.00 83.25 82 TYR A C 1
ATOM 624 O O . TYR A 1 82 ? 18.063 4.528 -28.608 1.00 83.25 82 TYR A O 1
ATOM 632 N N . ILE A 1 83 ? 16.153 4.346 -27.423 1.00 84.56 83 ILE A N 1
ATOM 633 C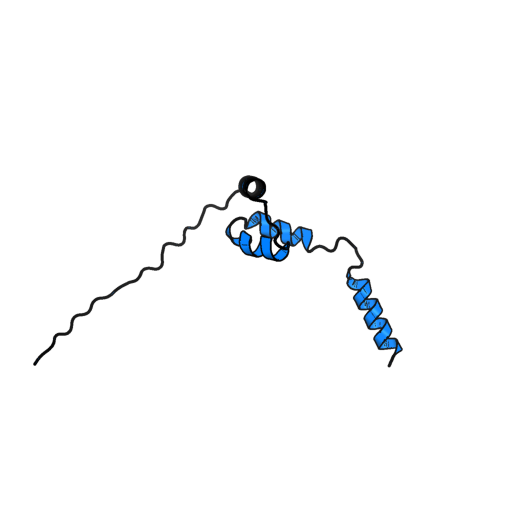 CA . ILE A 1 83 ? 15.372 3.667 -28.469 1.00 84.56 83 ILE A CA 1
ATOM 634 C C . ILE A 1 83 ? 15.210 4.575 -29.692 1.00 84.56 83 ILE A C 1
ATOM 636 O O . ILE A 1 83 ? 15.468 4.132 -30.807 1.00 84.56 83 ILE A O 1
ATOM 640 N N . ASP A 1 84 ? 14.857 5.842 -29.477 1.00 80.62 84 ASP A N 1
ATOM 641 C CA . ASP A 1 84 ? 14.677 6.837 -30.543 1.00 80.62 84 ASP A CA 1
ATOM 642 C C . ASP A 1 84 ? 15.956 7.050 -31.374 1.00 80.62 84 ASP A C 1
ATOM 644 O O . ASP A 1 84 ? 15.922 7.079 -32.596 1.00 80.62 84 ASP A O 1
ATOM 648 N N . ARG A 1 85 ? 17.127 7.081 -30.723 1.00 77.94 85 ARG A N 1
ATOM 649 C CA . ARG A 1 85 ? 18.430 7.233 -31.400 1.00 77.94 85 ARG A CA 1
ATOM 650 C C . ARG A 1 85 ? 18.921 5.985 -32.142 1.00 77.94 85 ARG A C 1
ATOM 652 O O . ARG A 1 85 ? 19.970 6.041 -32.782 1.00 77.94 85 ARG A O 1
ATOM 659 N N . LYS A 1 86 ? 18.249 4.846 -31.972 1.00 72.94 86 LYS A N 1
ATOM 660 C CA . LYS A 1 86 ? 18.628 3.549 -32.554 1.00 72.94 86 LYS A CA 1
ATOM 661 C C . LYS A 1 86 ? 17.726 3.132 -33.723 1.00 72.94 86 LYS A C 1
ATOM 663 O O . LYS A 1 86 ? 18.021 2.093 -34.314 1.00 72.94 86 LYS A O 1
ATOM 668 N N . GLN A 1 87 ? 16.668 3.892 -34.023 1.00 56.06 87 GLN A N 1
ATOM 669 C CA . GLN A 1 87 ? 15.897 3.776 -35.269 1.00 56.06 87 GLN A CA 1
ATOM 670 C C . GLN A 1 87 ? 16.571 4.546 -36.404 1.00 56.06 87 GLN A C 1
ATOM 672 O O . GLN A 1 87 ? 16.422 4.087 -37.557 1.00 56.06 87 GLN A O 1
#

pLDDT: mean 72.86, std 15.22, range [40.19, 89.56]

Foldseek 3Di:
DDDDDDDDDPPPDDDDDPPDDPDDLVRLVVVCVVPPDDPDDPVVVLVVCCVVNVPVSVVSCVVVVPPPDPPPCVVVVVVVVVVVVVD

Sequence (87 aa):
MLCRSSSADADTAPKPEQKAKPFTLKQEFSLHISTSTSCKDFQTYWDENKTRLPILASCARRYNCASTTSVASESAFSVAGYIDRKQ

Secondary structure (DSSP, 8-state):
---------------------PPPHHHHHHHHHHH----S-HHHHHHHTTTTSHHHHHHHHHHHSS-SSTTTTHHHHHHHHHHHTT-

Radius of gyration: 26.13 Å; chains: 1; bounding box: 64×62×55 Å